Protein AF-A0A7S1AJP2-F1 (afdb_monomer)

Structure (mmCIF, N/CA/C/O backbone):
data_AF-A0A7S1AJP2-F1
#
_entry.id   AF-A0A7S1AJP2-F1
#
loop_
_atom_site.group_PDB
_atom_site.id
_atom_site.type_symbol
_atom_site.label_atom_id
_atom_site.label_alt_id
_atom_site.label_comp_id
_atom_site.label_asym_id
_atom_site.label_entity_id
_atom_site.label_seq_id
_atom_site.pdbx_PDB_ins_code
_atom_site.Cartn_x
_atom_site.Cartn_y
_atom_site.Cartn_z
_atom_site.occupancy
_atom_site.B_iso_or_equiv
_atom_site.auth_seq_id
_atom_site.auth_comp_id
_atom_site.auth_asym_id
_atom_site.auth_atom_id
_atom_site.pdbx_PDB_model_num
ATOM 1 N N . ALA A 1 1 ? -3.981 1.339 33.417 1.00 60.25 1 ALA A N 1
ATOM 2 C CA . ALA A 1 1 ? -4.486 2.446 32.570 1.00 60.25 1 ALA A CA 1
ATOM 3 C C . ALA A 1 1 ? -5.940 2.218 32.159 1.00 60.25 1 ALA A C 1
ATOM 5 O O . ALA A 1 1 ? -6.764 3.047 32.510 1.00 60.25 1 ALA A O 1
ATOM 6 N N . ALA A 1 2 ? -6.279 1.097 31.504 1.00 64.56 2 ALA A N 1
ATOM 7 C CA . ALA A 1 2 ? -7.668 0.777 31.141 1.00 64.56 2 ALA A CA 1
ATOM 8 C C . ALA A 1 2 ? -8.618 0.729 32.357 1.00 64.56 2 ALA A C 1
ATOM 10 O O . ALA A 1 2 ? -9.664 1.359 32.329 1.00 64.56 2 ALA A O 1
ATOM 11 N N . GLU A 1 3 ? -8.216 0.102 33.466 1.00 75.50 3 GLU A N 1
ATOM 12 C CA . GLU A 1 3 ? -9.034 0.036 34.695 1.00 75.50 3 GLU A CA 1
ATOM 13 C C . GLU A 1 3 ? -9.394 1.409 35.285 1.00 75.50 3 GLU A C 1
ATOM 15 O O . GLU A 1 3 ? -10.460 1.566 35.864 1.00 75.50 3 GLU A O 1
ATOM 20 N N . VAL A 1 4 ? -8.542 2.424 35.097 1.00 82.06 4 VAL A N 1
ATOM 21 C CA . VAL A 1 4 ? -8.773 3.789 35.611 1.00 82.06 4 VAL A CA 1
ATOM 22 C C . VAL A 1 4 ? -9.887 4.500 34.837 1.00 82.06 4 VAL A C 1
ATOM 24 O O . VAL A 1 4 ? -10.531 5.402 35.361 1.00 82.06 4 VAL A O 1
ATOM 27 N N . LEU A 1 5 ? -10.115 4.099 33.586 1.00 82.75 5 LEU A N 1
ATOM 28 C CA . LEU A 1 5 ? -11.110 4.702 32.701 1.00 82.75 5 LEU A CA 1
ATOM 29 C C . LEU A 1 5 ? -12.442 3.933 32.703 1.00 82.75 5 LEU A C 1
ATOM 31 O O . LEU A 1 5 ? -13.401 4.380 32.075 1.00 82.75 5 LEU A O 1
ATOM 35 N N . ALA A 1 6 ? -12.517 2.784 33.379 1.00 87.50 6 ALA A N 1
ATOM 36 C CA . ALA A 1 6 ? -13.720 1.964 33.416 1.00 87.50 6 ALA A CA 1
ATOM 37 C C . ALA A 1 6 ? -14.828 2.650 34.225 1.00 87.50 6 ALA A C 1
ATOM 39 O O . ALA A 1 6 ? -14.631 3.019 35.380 1.00 87.50 6 ALA A O 1
ATOM 40 N N . GLY A 1 7 ? -15.999 2.833 33.611 1.00 82.88 7 GLY A N 1
ATOM 41 C CA . GLY A 1 7 ? -17.137 3.491 34.256 1.00 82.88 7 GLY A CA 1
ATOM 42 C C . GLY A 1 7 ? -17.034 5.017 34.323 1.00 82.88 7 GLY A C 1
ATOM 43 O O . GLY A 1 7 ? -17.878 5.652 34.952 1.00 82.88 7 GLY A O 1
ATOM 44 N N . VAL A 1 8 ? -16.045 5.633 33.664 1.00 90.62 8 VAL A N 1
ATOM 45 C CA . VAL A 1 8 ? -16.002 7.094 33.514 1.00 90.62 8 VAL A CA 1
ATOM 46 C C . VAL A 1 8 ? -17.168 7.537 32.629 1.00 90.62 8 VAL A C 1
ATOM 48 O O . VAL A 1 8 ? -17.344 7.032 31.519 1.00 90.62 8 VAL A O 1
ATOM 51 N N . GLN A 1 9 ? -17.975 8.474 33.127 1.00 91.06 9 GLN A N 1
ATOM 52 C CA . GLN A 1 9 ? -19.134 9.003 32.413 1.00 91.06 9 GLN A CA 1
ATOM 53 C C . GLN A 1 9 ? -18.701 10.037 31.368 1.00 91.06 9 GLN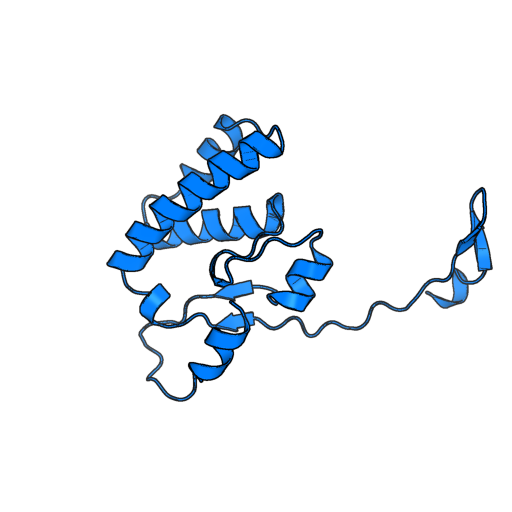 A C 1
ATOM 55 O O . GLN A 1 9 ? -17.943 10.960 31.662 1.00 91.06 9 GLN A O 1
ATOM 60 N N . VAL A 1 10 ? -19.224 9.910 30.153 1.00 87.94 10 VAL A N 1
ATOM 61 C CA . VAL A 1 10 ? -19.032 10.867 29.056 1.00 87.94 10 VAL A CA 1
ATOM 62 C C . VAL A 1 10 ? -20.381 11.136 28.432 1.00 87.94 10 VAL A C 1
ATOM 64 O O . VAL A 1 10 ? -20.994 10.206 27.919 1.00 87.94 10 VAL A O 1
ATOM 67 N N . SER A 1 11 ? -20.811 12.398 28.484 1.00 84.94 11 SER A N 1
ATOM 68 C CA . SER A 1 11 ? -22.041 12.972 27.914 1.00 84.94 11 SER A CA 1
ATOM 69 C C . SER A 1 11 ? -23.305 12.114 28.094 1.00 84.94 11 SER A C 1
ATOM 71 O O . SER A 1 11 ? -24.144 12.443 28.926 1.00 84.94 11 SER A O 1
ATOM 73 N N . ASN A 1 12 ? -23.429 11.007 27.356 1.00 82.94 12 ASN A N 1
ATOM 74 C CA . ASN A 1 12 ? -24.614 10.155 27.275 1.00 82.94 12 ASN A CA 1
ATOM 75 C C . ASN A 1 12 ? -24.321 8.660 27.559 1.00 82.94 12 ASN A C 1
ATOM 77 O O . ASN A 1 12 ? -25.133 7.807 27.208 1.00 82.94 12 ASN A O 1
ATOM 81 N N . GLY A 1 13 ? -23.172 8.310 28.150 1.00 87.06 13 GLY A N 1
ATOM 82 C CA . GLY A 1 13 ? -22.804 6.917 28.425 1.00 87.06 13 GLY A CA 1
ATOM 83 C C . GLY A 1 13 ? -21.591 6.755 29.342 1.00 87.06 13 GLY A C 1
ATOM 84 O O . GLY A 1 13 ? -21.072 7.727 29.891 1.00 87.06 13 GLY A O 1
ATOM 85 N N . PHE A 1 14 ? -21.144 5.510 29.505 1.00 90.12 14 PHE A N 1
ATOM 86 C CA . PHE A 1 14 ? -19.975 5.145 30.305 1.00 90.12 14 PHE A CA 1
ATOM 87 C C . PHE A 1 14 ? -18.903 4.515 29.419 1.00 90.12 14 PHE A C 1
ATOM 89 O O . PHE A 1 14 ? -19.216 3.750 28.505 1.00 90.12 14 PHE A O 1
ATOM 96 N N . LEU A 1 15 ? -17.637 4.814 29.700 1.00 88.44 15 LEU A N 1
ATOM 97 C CA . LEU A 1 15 ? -16.517 4.160 29.036 1.00 88.44 15 LEU A CA 1
ATOM 98 C C . LEU A 1 15 ? -16.365 2.716 29.530 1.00 88.44 15 LEU A C 1
ATOM 100 O O . LEU A 1 15 ? -16.284 2.457 30.731 1.00 88.44 15 LEU A O 1
ATOM 104 N N . CYS A 1 16 ? -16.239 1.793 28.577 1.00 86.56 16 CYS A N 1
ATOM 105 C CA . CYS A 1 16 ? -15.806 0.411 28.789 1.00 86.56 16 CYS A CA 1
ATOM 106 C C . CYS A 1 16 ? -14.466 0.195 28.069 1.00 86.56 16 CYS A C 1
ATOM 108 O O . CYS A 1 16 ? -14.432 -0.408 26.995 1.00 86.56 16 CYS A O 1
ATOM 110 N N . PRO A 1 17 ? -13.363 0.745 28.602 1.00 85.19 17 PRO A N 1
ATOM 111 C CA . PRO A 1 17 ? -12.053 0.629 27.984 1.00 85.19 17 PRO A CA 1
ATOM 112 C C . PRO A 1 17 ? -11.619 -0.835 27.954 1.00 85.19 17 PRO A C 1
ATOM 114 O O . PRO A 1 17 ? -11.703 -1.551 28.951 1.00 85.19 17 PRO A O 1
ATOM 117 N N . GLN A 1 18 ? -11.107 -1.262 26.808 1.00 81.19 18 GLN A N 1
ATOM 118 C CA . GLN A 1 18 ? -10.490 -2.570 26.647 1.00 81.19 18 GLN A CA 1
ATOM 119 C C . GLN A 1 18 ? -8.994 -2.383 26.423 1.00 81.19 18 GLN A C 1
ATOM 121 O O . GLN A 1 18 ? -8.560 -1.412 25.799 1.00 81.19 18 GLN A O 1
ATOM 126 N N . VAL A 1 19 ? -8.190 -3.305 26.951 1.00 79.19 19 VAL A N 1
ATOM 127 C CA . VAL A 1 19 ? -6.783 -3.382 26.560 1.00 79.19 19 VAL A CA 1
ATOM 128 C C . VAL A 1 19 ? -6.774 -3.844 25.111 1.00 79.19 19 VAL A C 1
ATOM 130 O O . VAL A 1 19 ? -7.224 -4.953 24.823 1.00 79.19 19 VAL A O 1
ATOM 133 N N . ALA A 1 20 ? -6.304 -2.985 24.205 1.00 70.94 20 ALA A N 1
ATOM 134 C CA . ALA A 1 20 ? -6.112 -3.385 22.822 1.00 70.94 20 ALA A CA 1
ATOM 135 C C . ALA A 1 20 ? -5.205 -4.628 22.812 1.00 70.94 20 ALA A C 1
ATOM 137 O O . ALA A 1 20 ? -4.159 -4.607 23.475 1.00 70.94 20 ALA A O 1
ATOM 138 N N . PRO A 1 21 ? -5.595 -5.717 22.128 1.00 67.25 21 PRO A N 1
ATOM 139 C CA . PRO A 1 21 ? -4.741 -6.889 22.039 1.00 67.25 21 PRO A CA 1
ATOM 140 C C . PRO A 1 21 ? -3.383 -6.459 21.484 1.00 67.25 21 PRO A C 1
ATOM 142 O O . PRO A 1 21 ? -3.315 -5.638 20.566 1.00 67.25 21 PRO A O 1
ATOM 145 N N . GLN A 1 22 ? -2.294 -6.991 22.045 1.00 68.44 22 GLN A N 1
ATOM 146 C CA . GLN A 1 22 ? -0.988 -6.847 21.409 1.00 68.44 22 GLN A CA 1
ATOM 147 C C . GLN A 1 22 ? -1.053 -7.575 20.071 1.00 68.44 22 GLN A C 1
ATOM 149 O O . GLN A 1 22 ? -0.947 -8.797 20.003 1.00 68.44 22 GLN A O 1
ATOM 154 N N . LEU A 1 23 ? -1.293 -6.817 19.007 1.00 65.12 23 LEU A N 1
ATOM 155 C CA . LEU A 1 23 ? -1.303 -7.352 17.664 1.00 65.12 23 LEU A CA 1
ATOM 156 C C . LEU A 1 23 ? 0.150 -7.639 17.281 1.00 65.12 23 LEU A C 1
ATOM 158 O O . LEU A 1 23 ? 0.938 -6.723 17.045 1.00 65.12 23 LEU A O 1
ATOM 162 N N . SER A 1 24 ? 0.515 -8.919 17.213 1.00 76.06 24 SER A N 1
ATOM 163 C CA . SER A 1 24 ? 1.672 -9.342 16.430 1.00 76.06 24 SER A CA 1
ATOM 164 C C . SER A 1 24 ? 1.308 -9.129 14.964 1.00 76.06 24 SER A C 1
ATOM 166 O O . SER A 1 24 ? 0.720 -10.007 14.341 1.00 76.06 24 SER A O 1
ATOM 168 N N . LEU A 1 25 ? 1.548 -7.928 14.442 1.00 80.69 25 LEU A N 1
ATOM 169 C CA . LEU A 1 25 ? 1.161 -7.567 13.082 1.0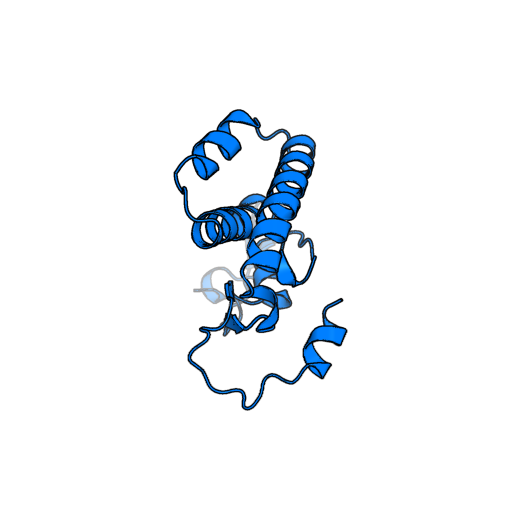0 80.69 25 LEU A CA 1
ATOM 170 C C . LEU A 1 25 ? 2.167 -8.176 12.104 1.00 80.69 25 LEU A C 1
ATOM 172 O O . LEU A 1 25 ? 3.295 -7.680 12.021 1.00 80.69 25 LEU A O 1
ATOM 176 N N . PRO A 1 26 ? 1.809 -9.250 11.379 1.00 86.06 26 PRO A N 1
ATOM 177 C CA . PRO A 1 26 ? 2.765 -9.931 10.527 1.00 86.06 26 PRO A CA 1
ATOM 178 C C . PRO A 1 26 ? 3.167 -9.029 9.360 1.00 86.06 26 PRO A C 1
ATOM 180 O O . PRO A 1 26 ? 2.374 -8.229 8.857 1.00 86.06 26 PRO A O 1
ATOM 183 N N . ILE A 1 27 ? 4.404 -9.183 8.906 1.00 88.50 27 ILE A N 1
ATOM 184 C CA . ILE A 1 27 ? 4.801 -8.741 7.573 1.00 88.50 27 ILE A CA 1
ATOM 185 C C . ILE A 1 27 ? 4.490 -9.904 6.631 1.00 88.50 27 ILE A C 1
ATOM 187 O O . ILE A 1 27 ? 5.021 -10.998 6.802 1.00 88.50 27 ILE A O 1
ATOM 191 N N . VAL A 1 28 ? 3.613 -9.674 5.660 1.00 90.00 28 VAL A N 1
ATOM 192 C CA . VAL A 1 28 ? 3.176 -10.681 4.690 1.00 90.00 28 VAL A CA 1
ATOM 193 C C . VAL A 1 28 ? 4.120 -10.659 3.490 1.00 90.00 28 VAL A C 1
ATOM 195 O O . VAL A 1 28 ? 4.305 -9.615 2.865 1.00 90.00 28 VAL A O 1
ATOM 198 N N . LEU A 1 29 ? 4.713 -11.804 3.153 1.00 90.62 29 LEU A N 1
ATOM 199 C CA . LEU A 1 29 ? 5.555 -11.956 1.964 1.00 90.62 29 LEU A CA 1
ATOM 200 C C . LEU A 1 29 ? 4.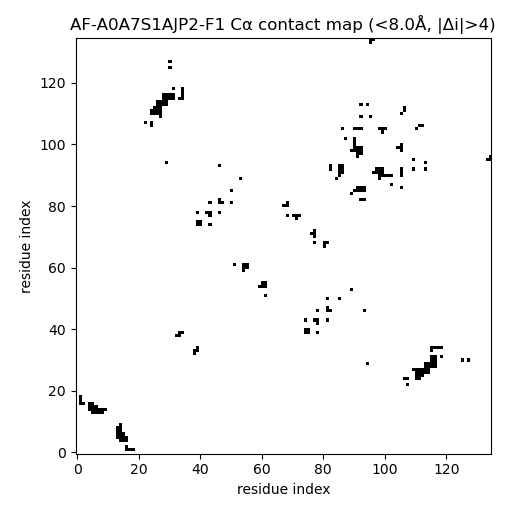705 -12.290 0.747 1.00 90.62 29 LEU A C 1
ATOM 202 O O . LEU A 1 29 ? 4.139 -13.375 0.682 1.00 90.62 29 LEU A O 1
ATOM 206 N N . VAL A 1 30 ? 4.642 -11.383 -0.225 1.00 90.56 30 VAL A N 1
ATOM 207 C CA . VAL A 1 30 ? 3.868 -11.604 -1.453 1.00 90.56 30 VAL A CA 1
ATOM 208 C C . VAL A 1 30 ? 4.574 -12.588 -2.391 1.00 90.56 30 VAL A C 1
ATOM 210 O O . VAL A 1 30 ? 5.801 -12.719 -2.318 1.00 90.56 30 VAL A O 1
ATOM 213 N N . PRO A 1 31 ? 3.841 -13.259 -3.301 1.00 88.75 31 PRO A N 1
ATOM 214 C CA . PRO A 1 31 ? 4.427 -14.234 -4.211 1.00 88.75 31 PRO A CA 1
ATOM 215 C C . PRO A 1 31 ? 5.585 -13.646 -5.022 1.00 88.75 31 PRO A C 1
ATOM 217 O O . PRO A 1 31 ? 5.531 -12.495 -5.456 1.00 88.75 31 PRO A O 1
ATOM 220 N N . ALA A 1 32 ? 6.613 -14.454 -5.292 1.00 88.12 32 ALA A N 1
ATOM 221 C CA . ALA A 1 32 ? 7.826 -14.005 -5.985 1.00 88.12 32 ALA A CA 1
ATOM 222 C C . ALA A 1 32 ? 7.555 -13.416 -7.383 1.00 88.12 32 ALA A C 1
ATOM 224 O O . ALA A 1 32 ? 8.281 -12.528 -7.830 1.00 88.12 32 ALA A O 1
ATOM 225 N N . VAL A 1 33 ? 6.468 -13.840 -8.042 1.00 89.06 33 VAL A N 1
ATOM 226 C CA . VAL A 1 33 ? 5.996 -13.266 -9.315 1.00 89.06 33 VAL A CA 1
ATOM 227 C C . VAL A 1 33 ? 5.756 -11.753 -9.215 1.00 89.06 33 VAL A C 1
ATOM 229 O O . VAL A 1 33 ? 5.993 -11.022 -10.173 1.00 89.06 33 VAL A O 1
ATOM 232 N N . CYS A 1 34 ? 5.367 -11.236 -8.045 1.00 90.44 34 CYS A N 1
ATOM 233 C CA . CYS A 1 34 ? 5.199 -9.800 -7.821 1.00 90.44 34 CYS A CA 1
ATOM 234 C C . CYS A 1 34 ? 6.529 -9.025 -7.895 1.00 90.44 34 CYS A C 1
ATOM 236 O O . CYS A 1 34 ? 6.506 -7.821 -8.135 1.00 90.44 34 CYS A O 1
ATOM 238 N N . SER A 1 35 ? 7.678 -9.692 -7.728 1.00 92.88 35 SER A N 1
ATOM 239 C CA . SER A 1 35 ? 9.026 -9.117 -7.872 1.00 92.88 35 SER A CA 1
ATOM 240 C C . SER A 1 35 ? 9.555 -9.158 -9.315 1.00 92.88 35 SER A C 1
ATOM 242 O O . SER A 1 35 ? 10.694 -8.768 -9.578 1.00 92.88 35 SER A O 1
ATOM 244 N N . GLU A 1 36 ? 8.777 -9.646 -10.284 1.00 92.31 36 GLU A N 1
ATOM 245 C CA . GLU A 1 36 ? 9.198 -9.678 -11.683 1.00 92.31 36 GLU A CA 1
ATOM 246 C C . GLU A 1 36 ? 9.077 -8.300 -12.341 1.00 92.31 36 GLU A C 1
ATOM 248 O O . GLU A 1 36 ? 8.048 -7.635 -12.259 1.00 92.31 36 GLU A O 1
ATOM 253 N N . ILE A 1 37 ? 10.109 -7.872 -13.076 1.00 92.56 37 ILE A N 1
ATOM 254 C CA . ILE A 1 37 ? 10.178 -6.506 -13.628 1.00 92.56 37 ILE A CA 1
ATOM 255 C C . ILE A 1 37 ? 8.987 -6.136 -14.525 1.00 92.56 37 ILE A C 1
ATOM 257 O O . ILE A 1 37 ? 8.536 -4.990 -14.534 1.00 92.56 37 ILE A O 1
ATOM 261 N N . HIS A 1 38 ? 8.461 -7.092 -15.291 1.00 94.50 38 HIS A N 1
ATOM 262 C CA . HIS A 1 38 ? 7.310 -6.855 -16.156 1.00 94.50 38 HIS A CA 1
ATOM 263 C C . HIS A 1 38 ? 6.010 -6.738 -15.345 1.00 94.50 38 HIS A C 1
ATOM 265 O O . HIS A 1 38 ? 5.154 -5.928 -15.702 1.00 94.50 38 HIS A O 1
ATOM 271 N N . ARG A 1 39 ? 5.895 -7.473 -14.228 1.00 95.06 39 ARG A N 1
ATOM 272 C CA . ARG A 1 39 ? 4.800 -7.334 -13.261 1.00 95.06 39 ARG A CA 1
ATOM 273 C C . ARG A 1 39 ? 4.867 -6.001 -12.545 1.00 95.06 39 ARG A C 1
ATOM 275 O O . ARG A 1 39 ? 3.898 -5.263 -12.617 1.00 95.06 39 ARG A O 1
ATOM 282 N N . ILE A 1 40 ? 6.026 -5.627 -12.009 1.00 95.31 40 ILE A N 1
ATOM 283 C CA . ILE A 1 40 ? 6.234 -4.330 -11.352 1.00 95.31 40 ILE A CA 1
ATOM 284 C C . ILE A 1 40 ? 5.795 -3.182 -12.269 1.00 95.31 40 ILE A C 1
ATOM 286 O O . ILE A 1 40 ? 5.026 -2.318 -11.862 1.00 95.31 40 ILE A O 1
ATOM 290 N N . ARG A 1 41 ? 6.221 -3.182 -13.539 1.00 95.25 41 ARG A N 1
ATOM 291 C CA . ARG A 1 41 ? 5.817 -2.145 -14.506 1.00 95.25 41 ARG A CA 1
ATOM 292 C C . ARG A 1 41 ? 4.310 -2.127 -14.769 1.00 95.25 41 ARG A C 1
ATOM 294 O O . ARG A 1 41 ? 3.726 -1.049 -14.873 1.00 95.25 41 ARG A O 1
ATOM 301 N N . ALA A 1 42 ? 3.683 -3.296 -14.895 1.00 96.25 42 ALA A N 1
ATOM 302 C CA . ALA A 1 42 ? 2.235 -3.392 -15.063 1.00 96.25 42 ALA A CA 1
ATOM 303 C C . ALA A 1 42 ? 1.491 -2.881 -13.816 1.00 96.25 42 ALA A C 1
ATOM 305 O O . ALA A 1 42 ? 0.522 -2.124 -13.936 1.00 96.25 42 ALA A O 1
ATOM 306 N N . ASP A 1 43 ? 1.996 -3.237 -12.639 1.00 96.88 43 ASP A N 1
ATOM 307 C CA . ASP A 1 43 ? 1.427 -2.906 -11.341 1.00 96.88 43 ASP A CA 1
ATOM 308 C C . ASP A 1 43 ? 1.545 -1.416 -11.036 1.00 96.88 43 ASP A C 1
ATOM 310 O O . ASP A 1 43 ? 0.564 -0.854 -10.569 1.00 96.88 43 ASP A O 1
ATOM 314 N N . VAL A 1 44 ? 2.639 -0.739 -11.416 1.00 96.31 44 VAL A N 1
ATOM 315 C CA . VAL A 1 44 ? 2.746 0.738 -11.367 1.00 96.31 44 VAL A CA 1
ATOM 316 C C . VAL A 1 44 ? 1.598 1.401 -12.134 1.00 96.31 44 VAL A C 1
ATOM 318 O O . VAL A 1 44 ? 1.003 2.389 -11.694 1.00 96.31 44 VAL A O 1
ATOM 321 N N . GLY A 1 45 ? 1.264 0.865 -13.310 1.00 95.06 45 GLY A N 1
ATOM 322 C CA . GLY A 1 45 ? 0.141 1.364 -14.095 1.00 95.06 45 GLY A CA 1
ATOM 323 C C . GLY A 1 45 ? -1.203 1.100 -13.413 1.00 95.06 45 GLY A C 1
ATOM 324 O O . GLY A 1 45 ? -2.098 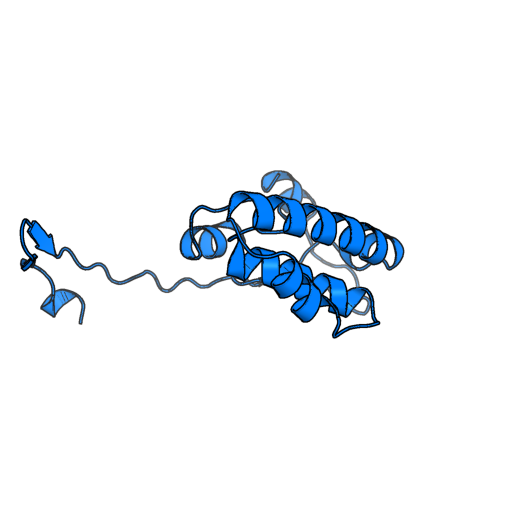1.948 -13.454 1.00 95.06 45 GLY A O 1
ATOM 325 N N . LEU A 1 46 ? -1.363 -0.076 -12.805 1.00 97.38 46 LEU A N 1
ATOM 326 C CA . LEU A 1 46 ? -2.598 -0.494 -12.147 1.00 97.38 46 LEU A CA 1
ATOM 327 C C . LEU A 1 46 ? -2.857 0.283 -10.852 1.00 97.38 46 LEU A C 1
ATOM 329 O O . LEU A 1 46 ? -3.939 0.851 -10.701 1.00 97.38 46 LEU A O 1
ATOM 333 N N . SER A 1 47 ? -1.864 0.373 -9.972 1.00 96.69 47 SER A N 1
ATOM 334 C CA . SER A 1 47 ? -1.908 1.148 -8.730 1.00 96.69 47 SER A CA 1
ATOM 335 C C . SER A 1 47 ? -2.166 2.628 -9.014 1.00 96.69 47 SER A C 1
ATOM 337 O O . SER A 1 47 ? -3.029 3.221 -8.377 1.00 96.69 47 SER A O 1
ATOM 339 N N . SER A 1 48 ? -1.520 3.225 -10.024 1.00 95.19 48 SER A N 1
ATOM 340 C CA . SER A 1 48 ? -1.756 4.627 -10.391 1.00 95.19 48 SER A CA 1
ATOM 341 C C . SER A 1 48 ? -3.207 4.884 -10.809 1.00 95.19 48 SER A C 1
ATOM 343 O O . SER A 1 48 ? -3.811 5.873 -10.391 1.00 95.19 48 SER A O 1
ATOM 345 N N . ARG A 1 49 ? -3.801 3.987 -11.612 1.00 95.88 49 ARG A N 1
ATOM 346 C CA . ARG A 1 49 ? -5.220 4.094 -11.993 1.00 95.88 49 ARG A CA 1
ATOM 347 C C . ARG A 1 49 ? -6.145 3.905 -10.797 1.00 95.88 49 ARG A C 1
ATOM 349 O O . ARG A 1 49 ? -7.162 4.589 -10.723 1.00 95.88 49 ARG A O 1
ATOM 356 N N . LEU A 1 50 ? -5.810 2.985 -9.896 1.00 96.75 50 LEU A N 1
ATOM 357 C CA . LEU A 1 50 ? -6.585 2.739 -8.686 1.00 96.75 50 LEU A CA 1
ATOM 358 C C . LEU A 1 50 ? -6.573 3.962 -7.764 1.00 96.75 50 LEU A C 1
ATOM 360 O O . LEU A 1 50 ? -7.639 4.430 -7.382 1.00 96.75 50 LEU A O 1
ATOM 364 N N . ILE A 1 51 ? -5.394 4.529 -7.502 1.00 96.31 51 ILE A N 1
ATOM 365 C CA . ILE A 1 51 ? -5.224 5.736 -6.685 1.00 96.31 51 ILE A CA 1
ATOM 366 C C . ILE A 1 51 ? -6.059 6.883 -7.241 1.00 96.31 51 ILE A C 1
ATOM 368 O O . ILE A 1 51 ? -6.868 7.438 -6.516 1.00 96.31 51 ILE A O 1
ATOM 372 N N . LYS A 1 52 ? -5.971 7.176 -8.546 1.00 95.50 52 LYS A N 1
ATOM 373 C CA . LYS A 1 52 ? -6.777 8.247 -9.161 1.00 95.50 52 LYS A CA 1
ATOM 374 C C . LYS A 1 52 ? -8.280 8.065 -8.936 1.00 95.50 52 LYS A C 1
ATOM 376 O O . LYS A 1 52 ? -8.989 9.040 -8.698 1.00 95.50 52 LYS A O 1
ATOM 381 N N . LYS A 1 53 ? -8.773 6.825 -9.026 1.00 95.88 53 LYS A N 1
ATOM 382 C CA . LYS A 1 53 ? -10.187 6.519 -8.777 1.00 95.88 53 LYS A CA 1
ATOM 383 C C . LYS A 1 53 ? -10.558 6.738 -7.311 1.00 95.88 53 LYS A C 1
ATOM 385 O O . LYS A 1 53 ? -11.562 7.388 -7.050 1.00 95.88 53 LYS A O 1
ATOM 390 N N . LEU A 1 54 ? -9.758 6.221 -6.381 1.00 95.88 54 LEU A N 1
ATOM 391 C CA . LEU A 1 54 ? -10.019 6.343 -4.946 1.00 95.88 54 LEU A CA 1
ATOM 392 C C . LEU A 1 54 ? -9.887 7.795 -4.462 1.00 95.88 54 LEU A C 1
ATOM 394 O O . LEU A 1 54 ? -10.761 8.278 -3.752 1.00 95.88 54 LEU A O 1
ATOM 398 N N . ASP A 1 55 ? -8.875 8.526 -4.932 1.00 96.31 55 ASP A N 1
ATOM 399 C CA . ASP A 1 55 ? -8.700 9.959 -4.673 1.00 96.31 55 ASP A CA 1
ATOM 400 C C . ASP A 1 55 ? -9.941 10.748 -5.107 1.00 96.31 55 ASP A C 1
ATOM 402 O O . ASP A 1 55 ? -10.440 11.577 -4.353 1.00 96.31 55 ASP A O 1
ATOM 406 N N . THR A 1 56 ? -10.491 10.445 -6.289 1.00 95.88 56 THR A N 1
ATOM 407 C CA . THR A 1 56 ? -11.713 11.097 -6.790 1.00 95.88 56 THR A CA 1
ATOM 408 C C . THR A 1 56 ? -12.908 10.840 -5.871 1.00 95.88 56 THR A C 1
ATOM 410 O O . THR A 1 56 ? -13.666 11.764 -5.586 1.00 95.88 56 THR A O 1
ATOM 413 N N . LEU A 1 57 ? -13.075 9.604 -5.388 1.00 95.25 57 LEU A N 1
ATOM 414 C CA . LEU A 1 57 ? -14.170 9.237 -4.481 1.00 95.25 57 LEU A CA 1
ATOM 415 C C . LEU A 1 57 ? -14.046 9.913 -3.109 1.00 95.25 57 LEU A C 1
ATOM 417 O O . LEU A 1 57 ? -15.058 10.247 -2.500 1.00 95.25 57 LEU A O 1
ATOM 421 N N . MET A 1 58 ? -12.815 10.139 -2.651 1.00 93.75 58 MET A N 1
ATOM 422 C CA . MET A 1 58 ? -12.502 10.760 -1.360 1.00 93.75 58 MET A CA 1
ATOM 423 C C . MET A 1 58 ? -12.274 12.276 -1.459 1.00 93.75 58 MET A C 1
ATOM 425 O O . MET A 1 58 ? -11.871 12.902 -0.480 1.00 93.75 58 MET A O 1
ATOM 429 N N . PHE A 1 59 ? -12.517 12.873 -2.631 1.00 94.75 59 PHE A N 1
ATOM 430 C CA . PHE A 1 59 ? -12.286 14.293 -2.918 1.00 94.75 59 PHE A CA 1
ATOM 431 C C . PHE A 1 59 ? -10.851 14.764 -2.616 1.00 94.75 59 PHE A C 1
ATOM 433 O O . PHE A 1 59 ? -10.622 15.910 -2.226 1.00 94.75 59 PHE A O 1
ATOM 440 N N . ILE A 1 60 ? -9.868 13.885 -2.818 1.00 93.25 60 ILE A N 1
ATOM 441 C CA . ILE A 1 60 ? -8.445 14.199 -2.683 1.00 93.25 60 ILE A CA 1
ATOM 442 C C . ILE A 1 60 ? -7.953 14.820 -4.003 1.00 93.25 60 ILE A C 1
ATOM 444 O O . ILE A 1 60 ? -8.092 14.199 -5.061 1.00 93.25 60 ILE A O 1
ATOM 448 N N . PRO A 1 61 ? -7.350 16.024 -3.983 1.00 91.44 61 PRO A N 1
ATOM 449 C CA . PRO A 1 61 ? -6.819 16.653 -5.189 1.00 91.44 61 PRO A CA 1
ATOM 450 C C . PRO A 1 61 ? -5.729 15.803 -5.851 1.00 91.44 61 PRO A C 1
ATOM 452 O O . PRO A 1 61 ? -4.740 15.425 -5.215 1.00 91.44 61 PRO A O 1
ATOM 455 N N . THR A 1 62 ? -5.878 15.536 -7.150 1.00 84.00 62 THR A N 1
ATOM 456 C CA . THR A 1 62 ? -4.958 14.672 -7.914 1.00 84.00 62 THR A CA 1
ATOM 457 C C . THR A 1 62 ? -3.538 15.245 -7.979 1.00 84.00 62 THR A C 1
ATOM 459 O O . THR A 1 62 ? -2.557 14.513 -8.096 1.00 84.00 62 THR A O 1
ATOM 462 N N . GLU A 1 63 ? -3.392 16.562 -7.862 1.00 87.00 63 GLU A N 1
ATOM 463 C CA . GLU A 1 63 ? -2.101 17.250 -7.856 1.00 87.00 63 GLU A CA 1
ATOM 464 C C . GLU A 1 63 ? -1.265 16.871 -6.629 1.00 87.00 63 GLU A C 1
ATOM 466 O O . GLU A 1 63 ? -0.033 16.905 -6.674 1.00 87.00 63 GLU A O 1
ATOM 471 N N . LEU A 1 64 ? -1.926 16.512 -5.525 1.00 85.81 64 LEU A N 1
ATOM 472 C CA . LEU A 1 64 ? -1.272 16.163 -4.272 1.00 85.81 64 LEU A CA 1
ATOM 473 C C . LEU A 1 64 ? -0.643 14.772 -4.372 1.00 85.81 64 LEU A C 1
ATOM 475 O O . LEU A 1 64 ? 0.545 14.615 -4.083 1.00 85.81 64 LEU A O 1
ATOM 479 N N . SER A 1 65 ? -1.392 13.792 -4.881 1.00 84.62 65 SER A N 1
ATOM 480 C CA . SER A 1 65 ? -0.864 12.450 -5.130 1.00 84.62 65 SER A CA 1
ATOM 481 C C . SER A 1 65 ? 0.179 12.454 -6.259 1.00 84.62 65 SER A C 1
ATOM 483 O O . SER A 1 65 ? 1.236 11.837 -6.124 1.00 84.62 65 SER A O 1
ATOM 485 N N . ALA A 1 66 ? -0.004 13.263 -7.310 1.00 84.81 66 ALA A N 1
ATOM 486 C CA . ALA A 1 66 ? 0.994 13.434 -8.371 1.00 84.81 66 ALA A CA 1
ATOM 487 C C . ALA A 1 66 ? 2.354 13.944 -7.858 1.00 84.81 66 ALA A C 1
ATOM 489 O O . ALA A 1 66 ? 3.395 13.447 -8.295 1.00 84.81 66 ALA A O 1
ATOM 490 N N . LYS A 1 67 ? 2.367 14.890 -6.907 1.00 87.38 67 LYS A N 1
ATOM 491 C CA . LYS A 1 67 ? 3.613 15.361 -6.279 1.00 87.38 67 LYS A CA 1
ATOM 492 C C . LYS A 1 67 ? 4.329 14.229 -5.548 1.00 87.38 67 LYS A C 1
ATOM 494 O O . LYS A 1 67 ? 5.523 14.053 -5.763 1.00 87.38 67 LYS A O 1
ATOM 499 N N . ILE A 1 68 ? 3.606 13.425 -4.765 1.00 86.50 68 ILE A N 1
ATOM 500 C CA . ILE A 1 68 ? 4.164 12.271 -4.035 1.00 86.50 68 ILE A CA 1
ATOM 501 C C . ILE A 1 68 ? 4.821 11.266 -4.995 1.00 86.50 68 ILE A C 1
ATOM 503 O O . ILE A 1 68 ? 5.877 10.715 -4.691 1.00 86.50 68 ILE A O 1
ATOM 507 N N . PHE A 1 69 ? 4.240 11.044 -6.176 1.00 85.50 69 PHE A N 1
ATOM 508 C CA . PHE A 1 69 ? 4.752 10.046 -7.123 1.00 85.50 69 PHE A CA 1
ATOM 509 C C . PHE A 1 69 ? 5.864 10.555 -8.047 1.00 85.50 69 PHE A C 1
ATOM 511 O O . PHE A 1 69 ? 6.501 9.747 -8.719 1.00 85.50 69 PHE A O 1
ATOM 518 N N . SER A 1 70 ? 6.126 11.865 -8.075 1.00 80.75 70 SER A N 1
ATOM 519 C CA . SER A 1 70 ? 7.164 12.474 -8.922 1.00 80.75 70 SER A CA 1
ATOM 520 C C . SER A 1 70 ? 8.604 12.198 -8.465 1.00 80.75 70 SER A C 1
ATOM 522 O O . SER A 1 70 ? 9.544 12.442 -9.216 1.00 80.75 70 SER A O 1
ATOM 524 N N . TYR A 1 71 ? 8.788 11.664 -7.253 1.00 72.12 71 TYR A N 1
ATOM 525 C CA . TYR A 1 71 ? 10.101 11.533 -6.615 1.00 72.12 71 TYR A CA 1
ATOM 526 C C . TYR A 1 71 ? 10.913 10.294 -7.023 1.00 72.12 71 TYR A C 1
ATOM 528 O O . TYR A 1 71 ? 12.079 10.200 -6.644 1.00 72.12 71 TYR A O 1
ATOM 536 N N . SER A 1 72 ? 10.348 9.343 -7.775 1.00 78.12 72 SER A N 1
ATOM 537 C CA . SER A 1 72 ? 11.055 8.108 -8.143 1.00 78.12 72 SER A CA 1
ATOM 538 C C . SER A 1 72 ? 11.022 7.827 -9.640 1.00 78.12 72 SER A C 1
ATOM 540 O O . SER A 1 72 ? 9.955 7.768 -10.245 1.00 78.12 72 SER A O 1
ATOM 542 N N . VAL A 1 73 ? 12.203 7.578 -10.213 1.00 81.06 73 VAL A N 1
ATOM 543 C CA . VAL A 1 73 ? 12.387 7.130 -11.606 1.00 81.06 73 VAL A CA 1
ATOM 544 C C . VAL A 1 73 ? 12.369 5.598 -11.704 1.00 81.06 73 VAL A C 1
ATOM 546 O O . VAL A 1 73 ? 12.066 5.033 -12.753 1.00 81.06 73 VAL A O 1
ATOM 549 N N . GLU A 1 74 ? 12.680 4.905 -10.606 1.00 92.12 74 GLU A N 1
ATOM 550 C CA . GLU A 1 74 ? 12.720 3.446 -10.570 1.00 92.12 74 GLU A CA 1
ATOM 551 C C . GLU A 1 74 ? 11.312 2.878 -10.337 1.00 92.12 74 GLU A C 1
ATOM 553 O O . GLU A 1 74 ? 10.638 3.294 -9.385 1.00 92.12 74 GLU A O 1
ATOM 558 N N . PRO A 1 75 ? 10.867 1.906 -11.156 1.00 92.94 75 PRO A N 1
ATOM 559 C CA . PRO A 1 75 ? 9.498 1.403 -11.108 1.00 92.94 75 PRO A CA 1
ATOM 560 C C . PRO A 1 75 ? 9.190 0.647 -9.808 1.00 92.94 75 PRO A C 1
ATOM 562 O O . PRO A 1 75 ? 8.062 0.703 -9.336 1.00 92.94 75 PRO A O 1
ATOM 565 N N . GLU A 1 76 ? 10.181 -0.004 -9.192 1.00 93.19 76 GLU A N 1
ATOM 566 C CA . GLU A 1 76 ? 10.030 -0.670 -7.889 1.00 93.19 76 GLU A CA 1
ATOM 567 C C . GLU A 1 76 ? 9.709 0.330 -6.780 1.00 93.19 76 GLU A C 1
ATOM 569 O O . GLU A 1 76 ? 8.669 0.233 -6.134 1.00 93.19 76 GLU A O 1
ATOM 574 N N . LYS A 1 77 ? 10.556 1.352 -6.628 1.00 92.75 77 LYS A N 1
ATOM 575 C CA . LYS A 1 77 ? 10.350 2.432 -5.658 1.00 92.75 77 LYS A CA 1
ATOM 576 C C . LYS A 1 77 ? 9.051 3.192 -5.930 1.00 92.75 77 LYS A C 1
ATOM 578 O O . LYS A 1 77 ? 8.343 3.553 -4.995 1.00 92.75 77 LYS A O 1
ATOM 583 N N . GLN A 1 78 ? 8.714 3.420 -7.201 1.00 94.62 78 GLN A N 1
ATOM 584 C CA . GLN A 1 78 ? 7.455 4.066 -7.571 1.00 94.62 78 GLN A CA 1
ATOM 585 C C . GLN A 1 78 ? 6.248 3.221 -7.143 1.00 94.62 78 GLN A C 1
ATOM 587 O O . GLN A 1 78 ? 5.301 3.761 -6.568 1.00 94.62 78 GLN A O 1
ATOM 592 N N . LEU A 1 79 ? 6.296 1.906 -7.376 1.00 95.25 79 LEU A N 1
ATOM 593 C CA . LEU A 1 79 ? 5.261 0.982 -6.928 1.00 95.25 79 LEU A CA 1
ATOM 594 C C . LEU A 1 79 ? 5.161 0.960 -5.401 1.00 95.25 79 LEU A C 1
ATOM 596 O O . LEU A 1 79 ? 4.056 1.018 -4.873 1.00 95.25 79 LEU A O 1
ATOM 600 N N . ASP A 1 80 ? 6.282 0.944 -4.682 1.00 94.31 80 ASP A N 1
ATOM 601 C CA . ASP A 1 80 ? 6.286 0.926 -3.214 1.00 94.31 80 ASP A CA 1
ATOM 602 C C . ASP A 1 80 ? 5.661 2.179 -2.612 1.00 94.31 80 ASP A C 1
ATOM 604 O O . ASP A 1 80 ? 4.863 2.082 -1.677 1.00 94.31 80 ASP A O 1
ATOM 608 N N . ILE A 1 81 ? 5.950 3.351 -3.182 1.00 95.00 81 ILE A N 1
ATOM 609 C CA . ILE A 1 81 ? 5.305 4.605 -2.782 1.00 95.00 81 ILE A CA 1
ATOM 610 C C . ILE A 1 81 ? 3.793 4.518 -3.025 1.00 95.00 81 ILE A C 1
ATOM 612 O O . ILE A 1 81 ? 3.010 4.880 -2.149 1.00 95.00 81 ILE A O 1
ATOM 616 N N . GLN A 1 82 ? 3.363 4.007 -4.181 1.00 95.69 82 GLN A N 1
ATOM 617 C CA . GLN A 1 82 ? 1.942 3.878 -4.519 1.00 95.69 82 GLN A CA 1
ATOM 618 C C . GLN A 1 82 ? 1.210 2.864 -3.627 1.00 95.69 82 GLN A C 1
ATOM 620 O O . GLN A 1 82 ? 0.115 3.149 -3.151 1.00 95.69 82 GLN A O 1
ATOM 625 N N . VAL A 1 83 ? 1.808 1.703 -3.353 1.00 96.19 83 VAL A N 1
ATOM 626 C CA . VAL A 1 83 ? 1.244 0.688 -2.446 1.00 96.19 83 VAL A CA 1
ATOM 627 C C . VAL A 1 83 ? 1.178 1.219 -1.016 1.00 96.19 83 VAL A C 1
ATOM 629 O O . VAL A 1 83 ? 0.173 1.030 -0.332 1.00 96.19 83 VAL A O 1
ATOM 632 N N . THR A 1 84 ? 2.211 1.934 -0.570 1.00 95.44 84 THR A N 1
ATOM 633 C CA . THR A 1 84 ? 2.219 2.581 0.748 1.00 95.44 84 THR A CA 1
ATOM 634 C C . THR A 1 84 ? 1.129 3.643 0.840 1.00 95.44 84 THR A C 1
ATOM 636 O O . THR A 1 84 ? 0.400 3.684 1.828 1.00 95.44 84 THR A O 1
ATOM 639 N N . TYR A 1 85 ? 0.970 4.462 -0.202 1.00 96.38 85 TYR A N 1
ATOM 640 C CA . TYR A 1 85 ? -0.089 5.464 -0.285 1.00 96.38 85 TYR A CA 1
ATOM 641 C C . TYR A 1 85 ? -1.479 4.823 -0.197 1.00 96.38 85 TYR A C 1
ATOM 643 O O . TYR A 1 85 ? -2.288 5.236 0.628 1.00 96.38 85 TYR A O 1
ATOM 651 N N . LEU A 1 86 ? -1.732 3.763 -0.974 1.00 97.12 86 LEU A N 1
ATOM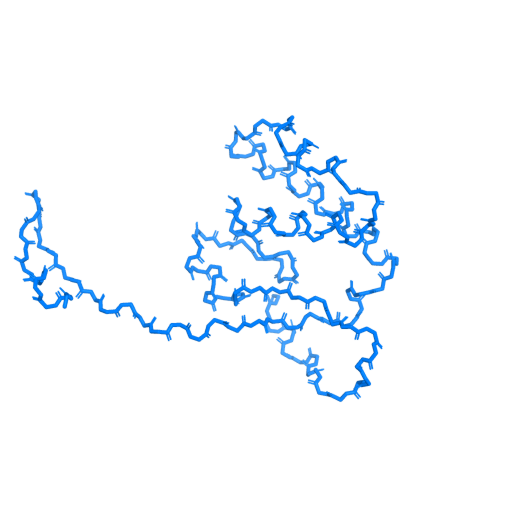 652 C CA . LEU A 1 86 ? -2.987 3.005 -0.930 1.00 97.12 86 LEU A CA 1
ATOM 653 C C . LEU A 1 86 ? -3.301 2.488 0.480 1.00 97.12 86 LEU A C 1
ATOM 655 O O . LEU A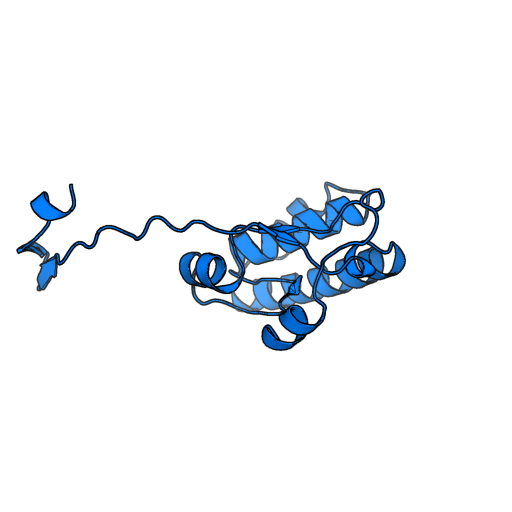 1 86 ? -4.429 2.624 0.945 1.00 97.12 86 LEU A O 1
ATOM 659 N N . ARG A 1 87 ? -2.302 1.956 1.190 1.00 96.62 87 ARG A N 1
ATOM 660 C CA . ARG A 1 87 ? -2.489 1.458 2.559 1.00 96.62 87 ARG A CA 1
ATOM 661 C C . ARG A 1 87 ? -2.743 2.577 3.568 1.00 96.62 87 ARG A C 1
ATOM 663 O O . ARG A 1 87 ? -3.587 2.416 4.439 1.00 96.62 87 ARG A O 1
ATOM 670 N N . ARG A 1 88 ? -2.018 3.694 3.471 1.00 95.19 88 ARG A N 1
ATOM 671 C CA . ARG A 1 88 ? -2.065 4.781 4.466 1.00 95.19 88 ARG A CA 1
ATOM 672 C C . ARG A 1 88 ? -3.227 5.746 4.284 1.00 95.19 88 ARG A C 1
ATOM 674 O O . ARG A 1 88 ? -3.699 6.292 5.269 1.00 95.19 88 ARG A O 1
ATOM 681 N N . VAL A 1 89 ? -3.636 5.994 3.044 1.00 95.62 89 VAL A N 1
ATOM 682 C CA . VAL A 1 89 ? -4.673 6.987 2.728 1.00 95.62 89 VAL A CA 1
ATOM 683 C C . VAL A 1 89 ? -6.022 6.324 2.497 1.00 95.62 89 VAL A C 1
ATOM 685 O O . VAL A 1 89 ? -7.041 6.856 2.920 1.00 95.62 89 VAL A O 1
ATOM 688 N N . HIS A 1 90 ? -6.026 5.156 1.852 1.00 96.44 90 HIS A N 1
ATOM 689 C CA . HIS A 1 90 ? -7.252 4.490 1.403 1.00 96.44 90 HIS A CA 1
ATOM 690 C C . HIS A 1 90 ? -7.548 3.183 2.139 1.00 96.44 90 HIS A C 1
ATOM 692 O O . HIS A 1 90 ? -8.445 2.457 1.725 1.00 96.44 90 HIS A O 1
ATOM 698 N N . HIS A 1 91 ? -6.766 2.842 3.170 1.00 96.88 91 HIS A N 1
ATOM 699 C CA . HIS A 1 91 ? -6.843 1.558 3.878 1.00 96.88 91 HIS A CA 1
ATOM 700 C C . HIS A 1 91 ? -6.945 0.352 2.923 1.00 96.88 91 HIS A C 1
ATOM 702 O O . HIS A 1 91 ? -7.660 -0.616 3.169 1.00 96.88 91 HIS A O 1
ATOM 708 N N . PHE A 1 92 ? -6.232 0.422 1.793 1.00 97.19 92 PHE A N 1
ATOM 709 C CA . PHE A 1 92 ? -6.334 -0.552 0.712 1.00 97.19 92 PHE A CA 1
ATOM 710 C C . PHE A 1 92 ? -5.064 -1.399 0.616 1.00 97.19 92 PHE A C 1
ATOM 712 O O . PHE A 1 92 ? -3.964 -0.886 0.386 1.00 97.19 92 PHE A O 1
ATOM 719 N N . CYS A 1 93 ? -5.204 -2.719 0.730 1.00 96.06 93 CYS A N 1
ATOM 720 C CA . CYS A 1 93 ? -4.114 -3.655 0.490 1.00 96.06 93 CYS A CA 1
ATOM 721 C C . CYS A 1 93 ? -4.022 -4.009 -0.997 1.00 96.06 93 CYS A C 1
ATOM 723 O O . CYS A 1 93 ? -4.830 -4.779 -1.515 1.00 96.06 93 CYS A O 1
ATOM 725 N N . PHE A 1 94 ? -2.993 -3.488 -1.672 1.00 97.19 94 PHE A N 1
ATOM 726 C CA . PHE A 1 94 ? -2.778 -3.703 -3.105 1.00 97.19 94 PHE A CA 1
ATOM 727 C C . PHE A 1 94 ? -2.663 -5.183 -3.496 1.00 97.19 94 PHE A C 1
ATOM 729 O O . PHE A 1 94 ? -3.374 -5.637 -4.387 1.00 97.19 94 PHE A O 1
ATOM 736 N N . TYR A 1 95 ? -1.806 -5.946 -2.813 1.00 94.56 95 TYR A N 1
ATOM 737 C CA . TYR A 1 95 ? -1.522 -7.338 -3.185 1.00 94.56 95 TYR A CA 1
ATOM 738 C C . TYR A 1 95 ? -2.641 -8.317 -2.828 1.00 94.56 95 TYR A C 1
ATOM 740 O O . TYR A 1 95 ? -2.821 -9.309 -3.529 1.00 94.56 95 TYR A O 1
ATOM 748 N N . SER A 1 96 ? -3.417 -8.018 -1.785 1.00 91.19 96 SER A N 1
ATOM 749 C CA . SER A 1 96 ? -4.614 -8.789 -1.422 1.00 91.19 96 SER A CA 1
ATOM 750 C C . SER A 1 96 ? -5.876 -8.287 -2.133 1.00 91.19 96 SER A C 1
ATOM 752 O O . SER A 1 96 ? -6.944 -8.846 -1.922 1.00 91.19 96 SER A O 1
ATOM 754 N N . ALA A 1 97 ? -5.773 -7.222 -2.942 1.00 94.12 97 ALA A N 1
ATOM 755 C CA . ALA A 1 97 ? -6.890 -6.557 -3.615 1.00 94.12 97 ALA A CA 1
ATOM 756 C C . ALA A 1 97 ? -8.083 -6.243 -2.685 1.00 94.12 97 ALA A C 1
ATOM 758 O O . ALA A 1 97 ? -9.241 -6.386 -3.078 1.00 94.12 97 ALA A O 1
ATOM 759 N N . ARG A 1 98 ? -7.800 -5.809 -1.451 1.00 94.50 98 ARG A N 1
ATOM 760 C CA . ARG A 1 98 ? -8.800 -5.642 -0.385 1.00 94.50 98 ARG A CA 1
ATOM 761 C C . ARG A 1 98 ? -8.886 -4.190 0.076 1.00 94.50 98 ARG A C 1
ATOM 763 O O . ARG A 1 98 ? -7.859 -3.580 0.364 1.00 94.50 98 ARG A O 1
ATOM 770 N N . SER A 1 99 ? -10.109 -3.670 0.171 1.00 95.44 99 SER A N 1
ATOM 771 C CA . SER A 1 99 ? -10.420 -2.406 0.849 1.00 95.44 99 SER A CA 1
ATOM 772 C C . SER A 1 99 ? -10.835 -2.707 2.282 1.00 95.44 99 SER A C 1
ATOM 774 O O . SER A 1 99 ? -11.626 -3.624 2.492 1.00 95.44 99 SER A O 1
ATOM 776 N N . CYS A 1 100 ? -10.325 -1.935 3.230 1.00 95.44 100 CYS A N 1
ATOM 777 C CA . CYS A 1 100 ? -10.707 -1.999 4.634 1.00 95.44 100 CYS A CA 1
ATOM 778 C C . CYS A 1 100 ? -11.359 -0.674 5.043 1.00 95.44 100 CYS A C 1
ATOM 780 O O . CYS A 1 100 ? -11.122 0.359 4.414 1.00 95.44 100 CYS A O 1
ATOM 782 N N . GLU A 1 101 ? -12.201 -0.706 6.066 1.00 94.38 101 GLU A N 1
ATOM 783 C CA . GLU A 1 101 ? -12.893 0.475 6.582 1.00 94.38 101 GLU A CA 1
ATOM 784 C C . GLU A 1 101 ? -11.913 1.408 7.304 1.00 94.38 101 GLU A C 1
ATOM 786 O O . GLU A 1 101 ? -11.917 2.624 7.091 1.00 94.38 101 GLU A O 1
ATOM 791 N N . ASP A 1 102 ? -11.017 0.833 8.106 1.00 93.31 102 ASP A N 1
ATOM 792 C CA . ASP A 1 102 ? -10.027 1.564 8.885 1.00 93.31 102 ASP A CA 1
ATOM 793 C C . ASP A 1 102 ? -8.638 0.899 8.886 1.00 93.31 102 ASP A C 1
ATOM 795 O O . ASP A 1 102 ? -8.412 -0.191 8.345 1.00 93.31 102 ASP A O 1
ATOM 799 N N . GLU A 1 103 ? -7.669 1.596 9.485 1.00 90.88 103 GLU A N 1
ATOM 800 C CA . GLU A 1 103 ? -6.300 1.101 9.627 1.00 90.88 103 GLU A CA 1
ATOM 801 C C . GLU A 1 103 ? -6.246 -0.191 10.458 1.00 90.88 103 GLU A C 1
ATOM 803 O O . GLU A 1 103 ? -5.437 -1.067 10.164 1.00 90.88 103 GLU A O 1
ATOM 808 N N . TRP A 1 104 ? -7.115 -0.363 11.456 1.00 90.25 104 TRP A N 1
ATOM 809 C CA . TRP A 1 104 ? -7.099 -1.538 12.330 1.00 90.25 104 TRP A CA 1
ATOM 810 C C . TRP A 1 104 ?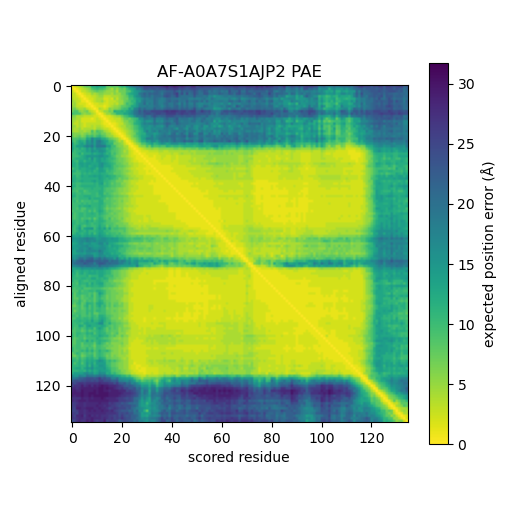 -7.557 -2.799 11.606 1.00 90.25 104 TRP A C 1
ATOM 812 O O . TRP A 1 104 ? -6.938 -3.854 11.763 1.00 90.25 104 TRP A O 1
ATOM 822 N N . GLU A 1 105 ? -8.595 -2.696 10.782 1.00 92.25 105 GLU A N 1
ATOM 823 C CA . GLU A 1 105 ? -9.034 -3.776 9.912 1.00 92.25 105 GLU A CA 1
ATOM 824 C C . GLU A 1 105 ? -7.950 -4.109 8.883 1.00 92.25 105 GLU A C 1
ATOM 826 O O . GLU A 1 105 ? -7.596 -5.279 8.737 1.00 92.25 105 GLU A O 1
ATOM 831 N N . LEU A 1 106 ? -7.334 -3.107 8.243 1.00 93.06 106 LEU A N 1
ATOM 832 C CA . LEU A 1 106 ? -6.224 -3.346 7.314 1.00 93.06 106 LEU A CA 1
ATOM 833 C C . LEU A 1 106 ? -5.076 -4.112 7.983 1.00 93.06 106 LEU A C 1
ATOM 835 O O . LEU A 1 106 ? -4.517 -5.042 7.399 1.00 93.06 106 LEU A O 1
ATOM 839 N N . LEU A 1 107 ? -4.720 -3.720 9.202 1.00 91.38 107 LEU A N 1
ATOM 840 C CA . LEU A 1 107 ? -3.657 -4.339 9.982 1.00 91.38 107 LEU A CA 1
ATOM 841 C C . LEU A 1 107 ? -3.996 -5.779 10.390 1.00 91.38 107 LEU A C 1
ATOM 843 O O . LEU A 1 107 ? -3.128 -6.651 10.320 1.00 91.38 107 LEU A O 1
ATOM 847 N N . ARG A 1 108 ? -5.247 -6.041 10.783 1.00 88.88 108 ARG A N 1
ATOM 848 C CA . ARG A 1 108 ? -5.724 -7.379 11.159 1.00 88.88 108 ARG A CA 1
ATOM 849 C C . ARG A 1 108 ? -5.783 -8.323 9.960 1.00 88.88 108 ARG A C 1
ATOM 851 O O . ARG A 1 108 ? -5.342 -9.461 10.064 1.00 88.88 108 ARG A O 1
ATOM 858 N N . GLU A 1 109 ? -6.316 -7.848 8.838 1.00 89.19 109 GLU A N 1
ATOM 859 C CA . GLU A 1 109 ? -6.594 -8.676 7.660 1.00 89.19 109 GLU A CA 1
ATOM 860 C C . GLU A 1 109 ? -5.384 -8.832 6.732 1.00 89.19 109 GLU A C 1
ATOM 862 O O . GLU A 1 109 ? -5.236 -9.849 6.061 1.00 89.19 109 GLU A O 1
ATOM 867 N N . CYS A 1 110 ? -4.531 -7.808 6.646 1.00 91.69 110 CYS A N 1
ATOM 868 C CA . CYS A 1 110 ? -3.451 -7.736 5.658 1.00 91.69 110 CYS A CA 1
ATOM 869 C C . CYS A 1 110 ? -2.062 -7.534 6.284 1.00 91.69 110 CYS A C 1
ATOM 871 O O . CYS A 1 110 ? -1.111 -7.215 5.563 1.00 91.69 110 CYS A O 1
ATOM 873 N N . GLY A 1 111 ? -1.946 -7.672 7.607 1.00 90.88 111 GLY A N 1
ATOM 874 C CA . GLY A 1 111 ? -0.704 -7.482 8.351 1.00 90.88 111 GLY A CA 1
ATOM 875 C C . GLY A 1 111 ? -0.218 -6.031 8.393 1.00 90.88 111 GLY A C 1
ATOM 876 O O . GLY A 1 111 ? -0.848 -5.120 7.854 1.00 90.88 111 GLY A O 1
ATOM 877 N N . ALA A 1 112 ? 0.945 -5.807 9.009 1.00 89.75 112 ALA A N 1
ATOM 878 C CA . ALA A 1 112 ? 1.594 -4.492 9.068 1.00 89.75 112 ALA A CA 1
ATOM 879 C C . ALA A 1 112 ? 1.989 -3.991 7.673 1.00 89.75 112 ALA A C 1
ATOM 881 O O . ALA A 1 112 ? 1.799 -2.819 7.332 1.00 89.75 112 ALA A O 1
ATOM 882 N N . ALA A 1 113 ? 2.513 -4.894 6.849 1.00 89.19 113 ALA A N 1
ATOM 883 C CA . ALA A 1 113 ? 2.951 -4.617 5.492 1.00 89.19 113 ALA A CA 1
ATOM 884 C C . ALA A 1 113 ? 2.840 -5.877 4.631 1.00 89.19 113 ALA A C 1
ATOM 886 O O . ALA A 1 113 ? 3.001 -6.985 5.133 1.00 89.19 113 ALA A O 1
ATOM 887 N N . ALA A 1 114 ? 2.626 -5.684 3.331 1.00 89.50 114 ALA A N 1
ATOM 888 C CA . ALA A 1 114 ? 2.759 -6.726 2.322 1.00 89.50 114 ALA A CA 1
ATOM 889 C C . ALA A 1 114 ? 3.990 -6.398 1.469 1.00 89.50 114 ALA A C 1
ATOM 891 O O . ALA A 1 114 ? 4.002 -5.379 0.772 1.00 89.50 114 ALA A O 1
ATOM 892 N N . VAL A 1 115 ? 5.040 -7.211 1.578 1.00 90.62 115 VAL A N 1
ATOM 893 C CA . VAL A 1 115 ? 6.364 -6.935 1.007 1.00 90.62 115 VAL A CA 1
ATOM 894 C C . VAL A 1 115 ? 6.743 -7.982 -0.028 1.00 90.62 115 VAL A C 1
ATOM 896 O O . VAL A 1 115 ? 6.462 -9.169 0.122 1.00 90.62 115 VAL A O 1
ATOM 899 N N . ARG A 1 116 ? 7.394 -7.525 -1.095 1.00 90.50 116 ARG A N 1
ATOM 900 C CA . ARG A 1 116 ? 7.961 -8.383 -2.137 1.00 90.50 116 ARG A CA 1
ATOM 901 C C . ARG A 1 116 ? 9.237 -9.048 -1.623 1.00 90.50 116 ARG A C 1
ATOM 903 O O . ARG A 1 116 ? 10.087 -8.372 -1.049 1.00 90.50 116 ARG A O 1
ATOM 910 N N . GLY A 1 117 ? 9.368 -10.360 -1.823 1.00 80.75 117 GLY A N 1
ATOM 911 C CA . GLY A 1 117 ? 10.581 -11.100 -1.470 1.00 80.75 117 GLY A CA 1
ATOM 912 C C . GLY A 1 117 ? 11.782 -10.705 -2.339 1.00 80.75 117 GLY A C 1
ATOM 913 O O . GLY A 1 117 ? 11.617 -10.335 -3.508 1.00 80.75 117 GLY A O 1
ATOM 914 N N . SER A 1 118 ? 12.990 -10.801 -1.768 1.00 69.06 118 SER A N 1
ATOM 915 C CA . SER A 1 118 ? 14.240 -10.644 -2.521 1.00 69.06 118 SER A CA 1
ATOM 916 C C . SER A 1 118 ? 14.452 -11.835 -3.457 1.00 69.06 118 SER A C 1
ATOM 918 O O . SER A 1 118 ? 14.172 -12.975 -3.089 1.00 69.06 118 SER A O 1
ATOM 920 N N . ARG A 1 119 ? 14.992 -11.577 -4.653 1.00 57.62 119 ARG A N 1
ATOM 921 C CA . ARG A 1 119 ? 15.327 -12.611 -5.648 1.00 57.62 119 ARG A CA 1
ATOM 922 C C . ARG A 1 119 ? 16.398 -13.598 -5.172 1.00 57.62 119 ARG A C 1
ATOM 924 O O . ARG A 1 119 ? 16.487 -14.685 -5.731 1.00 57.62 119 ARG A O 1
ATOM 931 N N . ASP A 1 120 ? 17.173 -13.234 -4.152 1.00 55.56 120 ASP A N 1
ATOM 932 C CA . ASP A 1 120 ? 18.300 -14.033 -3.653 1.00 55.56 120 ASP A CA 1
ATOM 933 C C . ASP A 1 120 ? 17.897 -15.099 -2.619 1.00 55.56 120 ASP A C 1
ATOM 935 O O . ASP A 1 120 ? 18.732 -15.893 -2.187 1.00 55.56 120 ASP A O 1
ATOM 939 N N . VAL A 1 121 ? 16.624 -15.139 -2.207 1.00 53.59 121 VAL A N 1
ATOM 940 C CA . VAL A 1 121 ? 16.128 -16.159 -1.278 1.00 53.59 121 VAL A CA 1
ATOM 941 C C . VAL A 1 121 ? 15.680 -17.367 -2.094 1.00 53.59 121 VAL A C 1
ATOM 943 O O . VAL A 1 121 ? 14.626 -17.356 -2.728 1.00 53.59 121 VAL A O 1
ATOM 946 N N . SER A 1 122 ? 16.512 -18.409 -2.104 1.00 43.81 122 SER A N 1
ATOM 947 C CA . SER A 1 122 ? 16.189 -19.703 -2.701 1.00 43.81 122 SER A CA 1
ATOM 948 C C . SER A 1 122 ? 14.857 -20.223 -2.159 1.00 43.81 122 SER A C 1
ATOM 950 O O . SER A 1 122 ? 14.713 -20.408 -0.952 1.00 43.81 122 SER A O 1
ATOM 952 N N . HIS A 1 123 ? 13.913 -20.454 -3.072 1.00 52.06 123 HIS A N 1
ATOM 953 C CA . HIS A 1 123 ? 12.589 -21.026 -2.849 1.00 52.06 123 HIS A CA 1
ATOM 954 C C . HIS A 1 123 ? 12.611 -22.255 -1.937 1.00 52.06 123 HIS A C 1
ATOM 956 O O . HIS A 1 123 ? 12.826 -23.364 -2.421 1.00 52.06 123 HIS A O 1
ATOM 962 N N . GLN A 1 124 ? 12.303 -22.071 -0.659 1.00 44.50 124 GLN A N 1
ATOM 963 C CA . GLN A 1 124 ? 11.630 -23.077 0.153 1.00 44.50 124 GLN A CA 1
ATOM 964 C C . GLN A 1 124 ? 10.605 -22.321 1.010 1.00 44.50 124 GLN A C 1
ATOM 966 O O . GLN A 1 124 ? 10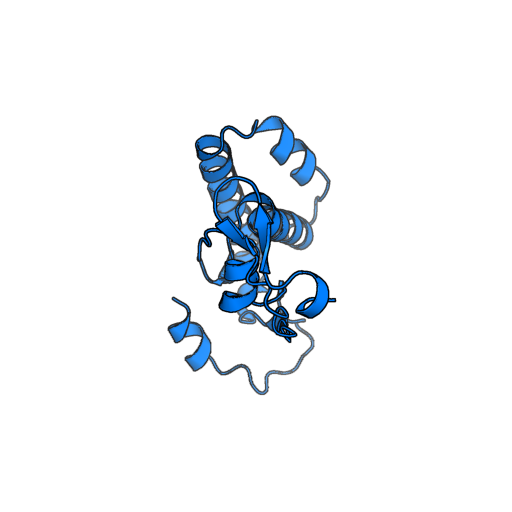.944 -21.355 1.685 1.00 44.50 124 GLN A O 1
ATOM 971 N N . ASP A 1 125 ? 9.344 -22.737 0.889 1.00 46.84 125 ASP A N 1
ATOM 972 C CA . ASP A 1 125 ? 8.249 -22.455 1.826 1.00 46.84 125 ASP A CA 1
ATOM 973 C C . ASP A 1 125 ? 7.487 -21.120 1.703 1.00 46.84 125 ASP A C 1
ATOM 975 O O . ASP A 1 125 ? 7.232 -20.446 2.698 1.00 46.84 125 ASP A O 1
ATOM 979 N N . VAL A 1 126 ? 7.001 -20.767 0.506 1.00 53.34 126 VAL A N 1
ATOM 980 C CA . VAL A 1 126 ? 5.761 -19.966 0.423 1.00 53.34 126 VAL A CA 1
ATOM 981 C C . VAL A 1 126 ? 4.669 -20.862 -0.142 1.00 53.34 126 VAL A C 1
ATOM 983 O O . VAL A 1 126 ? 4.650 -21.150 -1.337 1.00 53.34 126 VAL A O 1
ATOM 986 N N . ASP A 1 127 ? 3.797 -21.346 0.740 1.00 47.72 127 ASP A N 1
ATOM 987 C CA . ASP A 1 127 ? 2.630 -22.141 0.377 1.00 47.72 127 ASP A CA 1
ATOM 988 C C . ASP A 1 127 ? 1.671 -21.296 -0.483 1.00 47.72 127 ASP A C 1
ATOM 990 O O . ASP A 1 127 ? 0.960 -20.414 0.006 1.00 47.72 127 ASP A O 1
ATOM 994 N N . GLU A 1 128 ? 1.649 -21.552 -1.794 1.00 48.19 128 GLU A N 1
ATOM 995 C CA . GLU A 1 128 ? 0.731 -20.900 -2.740 1.00 48.19 128 GLU A CA 1
ATOM 996 C C . GLU A 1 128 ? -0.752 -21.135 -2.379 1.00 48.19 128 GLU A C 1
ATOM 998 O O . GLU A 1 128 ? -1.620 -20.362 -2.792 1.00 48.19 128 GLU A O 1
ATOM 1003 N N . SER A 1 129 ? -1.057 -22.154 -1.566 1.00 43.47 129 SER A N 1
ATOM 1004 C CA . SER A 1 129 ? -2.416 -22.487 -1.118 1.00 43.47 129 SER A CA 1
ATOM 1005 C C . SER A 1 129 ? -3.017 -21.442 -0.174 1.00 43.47 129 SER A C 1
ATOM 1007 O O . SER A 1 129 ? -4.240 -21.278 -0.132 1.00 43.47 129 SER A O 1
ATOM 1009 N N . GLU A 1 130 ? -2.184 -20.725 0.585 1.00 45.28 130 GLU A N 1
ATOM 1010 C CA . GLU A 1 130 ? -2.632 -19.693 1.529 1.00 45.28 130 GLU A CA 1
ATOM 1011 C C . GLU A 1 130 ? -3.037 -18.402 0.793 1.00 45.28 130 GLU A C 1
ATOM 1013 O O . GLU A 1 130 ? -3.996 -17.727 1.171 1.00 45.28 130 GLU A O 1
ATOM 1018 N N . TRP A 1 131 ? -2.405 -18.131 -0.354 1.00 43.47 131 TRP A N 1
ATOM 1019 C CA . TRP A 1 131 ? -2.694 -16.983 -1.220 1.00 43.47 131 TRP A CA 1
ATOM 1020 C C . TRP A 1 131 ? -4.076 -17.026 -1.872 1.00 43.47 131 TRP A C 1
ATOM 1022 O O . TRP A 1 131 ? -4.690 -15.980 -2.089 1.00 43.47 131 TRP A O 1
ATOM 1032 N N . VAL A 1 132 ? -4.597 -18.219 -2.165 1.00 41.06 132 VAL A N 1
ATOM 1033 C CA . VAL A 1 132 ? -5.932 -18.379 -2.765 1.00 41.06 132 VAL A CA 1
ATOM 1034 C C . VAL A 1 132 ? -7.045 -18.042 -1.766 1.00 41.06 132 VAL A C 1
ATOM 1036 O O . VAL A 1 132 ? -8.117 -17.617 -2.181 1.00 41.06 132 VAL A O 1
ATOM 1039 N N . ARG A 1 133 ? -6.797 -18.158 -0.453 1.00 36.50 133 ARG A N 1
ATOM 1040 C CA . ARG A 1 133 ? -7.800 -17.880 0.594 1.00 36.50 133 ARG A CA 1
ATOM 1041 C C . ARG A 1 133 ? -7.997 -16.393 0.898 1.00 36.50 133 ARG A C 1
ATOM 1043 O O . ARG A 1 133 ? -8.941 -16.045 1.601 1.00 36.50 133 ARG A O 1
ATOM 1050 N N . LEU A 1 134 ? -7.117 -15.525 0.398 1.00 39.56 134 LEU A N 1
ATOM 1051 C CA . LEU A 1 134 ? -7.191 -14.074 0.603 1.00 39.56 134 LEU A CA 1
ATOM 1052 C C . LEU A 1 134 ? -7.852 -13.317 -0.564 1.00 39.56 134 LEU A C 1
ATOM 1054 O O . LEU A 1 134 ? -8.036 -12.103 -0.437 1.00 39.56 134 LEU A O 1
ATOM 1058 N N . ARG A 1 135 ? -8.225 -14.010 -1.652 1.00 37.19 135 ARG A N 1
ATOM 1059 C CA . ARG A 1 135 ? -9.025 -13.470 -2.766 1.00 37.19 135 ARG A CA 1
ATOM 1060 C C . ARG A 1 135 ? -10.513 -13.741 -2.606 1.00 37.19 135 ARG A C 1
ATOM 1062 O O . ARG A 1 135 ? -10.862 -14.852 -2.157 1.00 37.19 135 ARG A O 1
#

Sequence (135 aa):
AAEVLAGVQVSNGFLCPQVAPQLSLPIVLVPAVCSEIHRIRADVGLSSRLIKKLDTLMFIPTELSAKIFSYSVEPEKQLDIQVTYLRRVHHFCFYSARSCEDEWELLRECGAAAVRGSRDVSHQDVDESEWVRLR

pLDDT: mean 83.93, std 16.17, range [36.5, 97.38]

Solvent-accessible surface area (backbone atoms only — not comparable to full-atom values): 8133 Å² total; per-residue (Å²): 114,45,77,79,42,48,66,43,75,52,102,88,50,62,39,79,58,68,81,76,74,87,72,85,55,46,73,37,73,44,62,65,68,63,59,32,72,70,45,31,54,50,44,38,55,50,48,52,55,47,50,57,51,52,29,59,76,69,72,45,62,66,69,60,58,50,57,70,60,68,80,46,91,50,53,65,61,37,32,50,53,48,45,49,44,34,40,74,76,57,19,21,43,68,93,54,74,39,79,33,94,38,67,66,53,30,33,72,77,50,23,71,39,76,41,69,54,66,90,83,61,79,92,74,86,79,68,70,73,61,62,63,73,59,103

Mean predicted aligned error: 9.41 Å

Organism: Noctiluca scintillans (NCBI:txid2966)

InterPro domains:
  IPR025239 Domain of unknown function DUF4187 [SM01173] (63-123)

Foldseek 3Di:
DQVVQAQDDDDPDGDNGDDDPPDPFDAAEFDQVCVDPVNLVVLLVVLLVVCVVQCVVVVNDPVVVVVQLVPDPDSNVSNVSSQVCCCPPQVAHSRLRDGDPDNVRSRVLVGPYYDYDDPPDPDDDDPVVVSVVSD

Secondary structure (DSSP, 8-state):
-HHHHTT-EETTEE-----------PEEEE-GGGGSHHHHHHHHHHHHHHHHHHHHHTT--HHHHHHHHTT--SHHHHHHHHHHHHHHHH-EETTTTEE-SSHHHHHHHH-SEEEEPPTTS------HHHHHTT-

Radius of gyration: 18.87 Å; Cα contacts (8 Å, |Δi|>4): 137; chains: 1; bounding box: 43×40×52 Å

Nearest PDB structures (foldseek):
  7qy5-assembly1_D  TM=6.666E-01  e=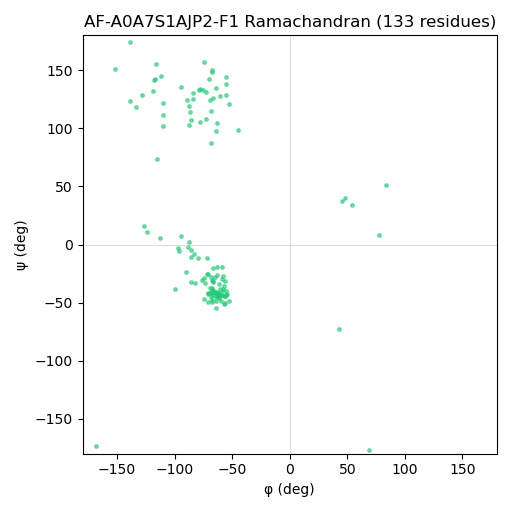2.655E-05  Schizosaccharomyces pombe
  6f7s-assembly2_D  TM=6.370E-01  e=5.225E-05  Homo sapiens
  6f7p-assembly1_C  TM=6.031E-01  e=3.003E-05  Homo sapiens
  6f7p-assembly2_D  TM=6.187E-01  e=6.285E-05  Homo sapiens
  6f7s-assembly1_C  TM=5.953E-01  e=1.028E-04  Homo sapiens